Protein AF-A0A970HG46-F1 (afdb_monomer_lite)

Foldseek 3Di:
DCDPVNVVVVVVVVVVVVVVVVVVVDDPDPPDPPDDDDPDFDWDWDQDPVVRDTDIDTPVVVLVVVLVVPDDPPDDPVVSVVSD

Sequence (84 aa):
MVGRFDRKYLLAALLLVAGGLFALVGWPGPEGNVARKLEKEPEISVFIKETGERRTMPIEEYIQGVVAGEMYPDWPLEAYAAQA

Structure (mmCIF, N/CA/C/O backbone):
data_AF-A0A970HG46-F1
#
_entry.id   AF-A0A970HG46-F1
#
loop_
_atom_site.group_PDB
_atom_site.id
_atom_site.type_symbol
_atom_site.label_atom_id
_atom_site.label_alt_id
_atom_site.label_comp_id
_atom_site.label_asym_id
_atom_site.label_entity_id
_atom_site.label_seq_id
_atom_site.pdbx_PDB_ins_code
_atom_site.Cartn_x
_atom_site.Cartn_y
_atom_site.Cartn_z
_atom_site.occupancy
_atom_site.B_iso_or_equiv
_atom_site.auth_seq_id
_atom_site.auth_comp_id
_atom_site.auth_asym_id
_atom_site.auth_atom_id
_atom_site.pdbx_PDB_model_num
ATOM 1 N N . MET A 1 1 ? 36.736 17.897 -51.515 1.00 52.62 1 MET A N 1
ATOM 2 C CA . MET A 1 1 ? 36.923 19.247 -50.938 1.00 52.62 1 MET A CA 1
ATOM 3 C C . MET A 1 1 ? 35.580 19.721 -50.411 1.00 52.62 1 MET A C 1
ATOM 5 O O . MET A 1 1 ? 34.793 20.245 -51.180 1.00 52.62 1 MET A O 1
ATOM 9 N N . VAL A 1 2 ? 35.278 19.475 -49.135 1.00 57.53 2 VAL A N 1
ATOM 10 C CA . VAL A 1 2 ? 34.124 20.112 -48.479 1.00 57.53 2 VAL A CA 1
ATOM 11 C C . VAL A 1 2 ? 34.565 21.536 -48.160 1.00 57.53 2 VAL A C 1
ATOM 13 O O . VAL A 1 2 ? 35.561 21.721 -47.452 1.00 57.53 2 VAL A O 1
ATOM 16 N N . GLY A 1 3 ? 33.910 22.537 -48.747 1.00 69.94 3 GLY A N 1
ATOM 17 C CA . GLY A 1 3 ? 34.274 23.931 -48.544 1.00 69.94 3 GLY A CA 1
ATOM 18 C C . GLY A 1 3 ? 34.180 24.294 -47.065 1.00 69.94 3 GLY A C 1
ATOM 19 O O . GLY A 1 3 ? 33.378 23.740 -46.314 1.00 69.94 3 GLY A O 1
ATOM 20 N N . ARG A 1 4 ? 34.976 25.268 -46.610 1.00 67.62 4 ARG A N 1
ATOM 21 C CA . ARG A 1 4 ? 34.874 25.793 -45.233 1.00 67.62 4 ARG A CA 1
ATOM 22 C C . ARG A 1 4 ? 33.438 26.231 -44.891 1.00 67.62 4 ARG A C 1
ATOM 24 O O . ARG A 1 4 ? 33.045 26.175 -43.730 1.00 67.62 4 ARG A O 1
ATOM 31 N N . PHE A 1 5 ? 32.676 26.628 -45.914 1.00 62.94 5 PHE A N 1
ATOM 32 C CA . PHE A 1 5 ? 31.263 26.976 -45.836 1.00 62.94 5 PHE A CA 1
ATOM 33 C C . PHE A 1 5 ? 30.348 25.746 -45.678 1.00 62.94 5 PHE A C 1
ATOM 35 O O . PHE A 1 5 ? 29.436 25.797 -44.870 1.00 62.94 5 PHE A O 1
ATOM 42 N N . ASP A 1 6 ? 30.633 24.621 -46.331 1.00 77.56 6 ASP A N 1
ATOM 43 C CA . ASP A 1 6 ? 29.869 23.370 -46.179 1.00 77.56 6 ASP A CA 1
ATOM 44 C C . ASP A 1 6 ? 30.149 22.691 -44.830 1.00 77.56 6 ASP A C 1
ATOM 46 O O . ASP A 1 6 ? 29.252 22.160 -44.176 1.00 77.56 6 ASP A O 1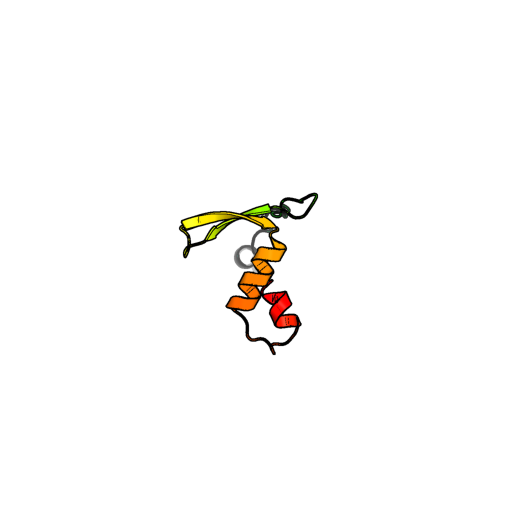
ATOM 50 N N . ARG A 1 7 ? 31.395 22.790 -44.344 1.00 83.44 7 ARG A N 1
ATOM 51 C CA . ARG A 1 7 ? 31.815 22.221 -43.055 1.00 83.44 7 ARG A CA 1
ATOM 52 C C . ARG A 1 7 ? 31.064 22.827 -41.869 1.00 83.44 7 ARG A C 1
ATOM 54 O O . ARG A 1 7 ? 30.739 22.102 -40.936 1.00 83.44 7 ARG A O 1
ATOM 61 N N . LYS A 1 8 ? 30.766 24.131 -41.889 1.00 83.81 8 LYS A N 1
ATOM 62 C CA . LYS A 1 8 ? 30.011 24.788 -40.802 1.00 83.81 8 LYS A CA 1
ATOM 63 C C . LYS A 1 8 ? 28.539 24.362 -40.767 1.00 83.81 8 LYS A C 1
ATOM 65 O O . LYS A 1 8 ? 27.994 24.243 -39.678 1.00 83.81 8 LYS A O 1
ATOM 70 N N . TYR A 1 9 ? 27.915 24.087 -41.915 1.00 88.50 9 TYR A N 1
ATOM 71 C CA . TYR A 1 9 ? 26.532 23.599 -41.953 1.00 88.50 9 TYR A CA 1
ATOM 72 C C . TYR A 1 9 ? 26.443 22.129 -41.553 1.00 88.50 9 TYR A C 1
ATOM 74 O O . TYR A 1 9 ? 25.536 21.766 -40.813 1.00 88.50 9 TYR A O 1
ATOM 82 N N . LEU A 1 10 ? 27.420 21.308 -41.951 1.00 88.06 10 LEU A N 1
ATOM 83 C CA . LEU A 1 10 ? 27.539 19.931 -41.465 1.00 88.06 10 LEU A CA 1
ATOM 84 C C . LEU A 1 10 ? 27.727 19.884 -39.943 1.00 88.06 10 LEU A C 1
ATOM 86 O O . LEU A 1 10 ? 27.070 19.097 -39.271 1.00 88.06 10 LEU A O 1
ATOM 90 N N . LEU A 1 11 ? 28.570 20.763 -39.389 1.00 91.00 11 LEU A N 1
ATOM 91 C CA . LEU A 1 11 ? 28.742 20.891 -37.939 1.00 91.00 11 LEU A CA 1
ATOM 92 C C . LEU A 1 11 ? 27.463 21.382 -37.246 1.00 91.00 11 LEU A C 1
ATOM 94 O O . LEU A 1 11 ? 27.097 20.845 -36.205 1.00 91.00 11 LEU A O 1
ATOM 98 N N . ALA A 1 12 ? 26.758 22.358 -37.822 1.00 92.00 12 ALA A N 1
ATOM 99 C CA . ALA A 1 12 ? 25.498 22.853 -37.268 1.00 92.00 12 ALA A CA 1
ATOM 100 C C . ALA A 1 12 ? 24.400 21.775 -37.272 1.00 92.00 12 ALA A C 1
ATOM 102 O O . ALA A 1 12 ? 23.695 21.617 -36.278 1.00 92.00 12 ALA A O 1
ATOM 103 N N . ALA A 1 13 ? 24.290 20.995 -38.350 1.00 92.12 13 ALA A N 1
ATOM 104 C CA . ALA A 1 13 ? 23.362 19.872 -38.433 1.00 92.12 13 ALA A CA 1
ATOM 105 C C . ALA A 1 13 ? 23.695 18.786 -37.397 1.00 92.12 13 ALA A C 1
ATOM 107 O O . ALA A 1 13 ? 22.799 18.304 -36.710 1.00 92.12 13 ALA A O 1
ATOM 108 N N . LEU A 1 14 ? 24.979 18.460 -37.217 1.00 93.69 14 LEU A N 1
ATOM 109 C CA . LEU A 1 14 ? 25.436 17.530 -36.179 1.00 93.69 14 LEU A CA 1
ATOM 110 C C . LEU A 1 14 ? 25.084 18.010 -34.766 1.00 93.69 14 LEU A C 1
ATOM 112 O O . LEU A 1 14 ? 24.609 17.216 -33.960 1.00 93.69 14 LEU A O 1
ATOM 116 N N . LEU A 1 15 ? 25.269 19.299 -34.472 1.00 92.62 15 LEU A N 1
ATOM 117 C CA . LEU A 1 15 ? 24.926 19.877 -33.170 1.00 92.62 15 LEU A CA 1
ATOM 118 C C . LEU A 1 15 ? 23.415 19.881 -32.913 1.00 92.62 15 LEU A C 1
ATOM 120 O O . LEU A 1 15 ? 22.994 19.591 -31.797 1.00 92.62 15 LEU A O 1
ATOM 124 N N . LEU A 1 16 ? 22.598 20.157 -33.934 1.00 92.25 16 LEU A N 1
ATOM 125 C CA . LEU A 1 16 ? 21.137 20.096 -33.824 1.00 92.25 16 LEU A CA 1
ATOM 126 C C . LEU A 1 16 ? 20.642 18.669 -33.572 1.00 92.25 16 LEU A C 1
ATOM 128 O O . LEU A 1 16 ? 19.789 18.463 -32.713 1.00 92.25 16 LEU A O 1
ATOM 132 N N . VAL A 1 17 ? 21.204 17.681 -34.272 1.00 92.00 17 VAL A N 1
ATOM 133 C CA . VAL A 1 17 ? 20.865 16.266 -34.066 1.00 92.00 17 VAL A CA 1
ATOM 134 C C . VAL A 1 17 ? 21.311 15.796 -32.683 1.00 92.00 17 VAL A C 1
ATOM 136 O O . VAL A 1 17 ? 20.530 15.168 -31.975 1.00 92.00 17 VAL A O 1
ATOM 139 N N . ALA A 1 18 ? 22.529 16.138 -32.258 1.00 88.88 18 ALA A N 1
ATOM 140 C CA . ALA A 1 18 ? 23.033 15.784 -30.933 1.00 88.88 18 ALA A CA 1
ATOM 141 C C . ALA A 1 18 ? 22.211 16.436 -29.808 1.00 88.88 18 ALA A C 1
ATOM 143 O O . ALA A 1 18 ? 21.861 15.764 -28.841 1.00 88.88 18 ALA A O 1
ATOM 144 N N . GLY A 1 19 ? 21.848 17.714 -29.952 1.00 88.25 19 GLY A N 1
ATOM 145 C CA . GLY A 1 19 ? 20.979 18.413 -29.003 1.00 88.25 19 GLY A CA 1
ATOM 146 C C . GLY A 1 19 ? 19.568 17.822 -28.946 1.00 88.25 19 GLY A C 1
ATOM 147 O O . GLY A 1 19 ? 19.024 17.643 -27.859 1.00 88.25 19 GLY A O 1
ATOM 148 N N . GLY A 1 20 ? 18.999 17.451 -30.098 1.00 87.50 20 GLY A N 1
ATOM 149 C CA . GLY A 1 20 ? 17.704 16.771 -30.175 1.00 87.50 20 GLY A CA 1
ATOM 150 C C . GLY A 1 20 ? 17.721 15.387 -29.522 1.00 87.50 20 GLY A C 1
ATOM 151 O O . GLY A 1 20 ? 16.823 15.066 -28.750 1.00 87.50 20 GLY A O 1
ATOM 152 N N . LEU A 1 21 ? 18.767 14.590 -29.761 1.00 84.56 21 LEU A N 1
ATOM 153 C CA . LEU A 1 21 ? 18.949 13.292 -29.103 1.00 84.56 21 LEU A CA 1
ATOM 154 C C . LEU A 1 21 ? 19.116 13.443 -27.588 1.00 84.56 21 LEU A C 1
ATOM 156 O O . LEU A 1 21 ? 18.512 12.690 -26.832 1.00 84.56 21 LEU A O 1
ATOM 160 N N . PHE A 1 22 ? 19.875 14.440 -27.136 1.00 81.38 22 PHE A N 1
ATOM 161 C CA . PHE A 1 22 ? 20.054 14.716 -25.713 1.00 81.38 22 PHE A CA 1
ATOM 162 C C . PHE A 1 22 ? 18.736 15.116 -25.026 1.00 81.38 22 PHE A C 1
ATOM 164 O O . PHE A 1 22 ? 18.475 14.693 -23.904 1.00 81.38 22 PHE A O 1
ATOM 171 N N . ALA A 1 23 ? 17.863 15.859 -25.716 1.00 79.75 23 ALA A N 1
ATOM 172 C CA . ALA A 1 23 ? 16.528 16.184 -25.212 1.00 79.75 23 ALA A CA 1
ATOM 173 C C . ALA A 1 23 ? 15.604 14.952 -25.107 1.00 79.75 23 ALA A C 1
ATOM 175 O O . ALA A 1 23 ? 14.760 14.903 -2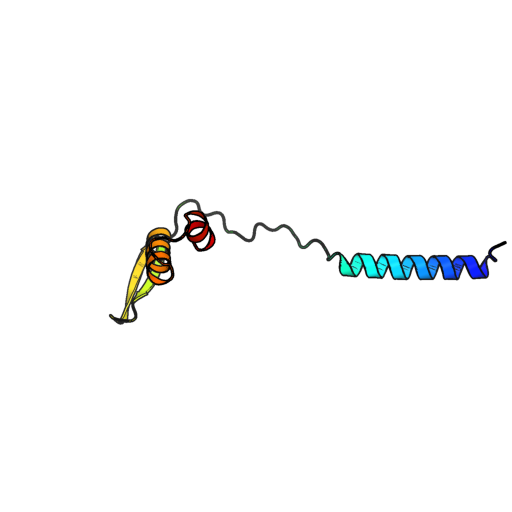4.215 1.00 79.75 23 ALA A O 1
ATOM 176 N N . LEU A 1 24 ? 15.770 13.952 -25.983 1.00 80.12 24 LEU A N 1
ATOM 177 C CA . LEU A 1 24 ? 14.973 12.717 -25.974 1.00 80.12 24 LEU A CA 1
ATOM 178 C C . LEU A 1 24 ? 15.416 11.703 -24.909 1.00 80.12 24 LEU A C 1
ATOM 180 O O . LEU A 1 24 ? 14.591 10.918 -24.454 1.00 80.12 24 LEU A O 1
ATOM 184 N N . VAL A 1 25 ? 16.688 11.711 -24.497 1.00 82.19 25 VAL A N 1
ATOM 185 C CA . VAL A 1 25 ? 17.224 10.776 -23.482 1.00 82.19 25 VAL A CA 1
ATOM 186 C C . VAL A 1 25 ? 16.781 11.141 -22.055 1.00 82.19 25 VAL A C 1
ATOM 188 O O . VAL A 1 25 ? 16.886 10.319 -21.149 1.00 82.19 25 VAL A O 1
ATOM 191 N N . GLY A 1 26 ? 16.186 12.320 -21.863 1.00 70.62 26 GLY A N 1
ATOM 192 C CA . GLY A 1 26 ? 15.732 12.787 -20.557 1.00 70.62 26 GLY A CA 1
ATOM 193 C C . GLY A 1 26 ? 16.898 13.261 -19.690 1.00 70.62 26 GLY A C 1
ATOM 194 O O . GLY A 1 26 ? 17.982 12.680 -19.667 1.00 70.62 26 GLY A O 1
ATOM 195 N N . TRP A 1 27 ? 16.688 14.365 -18.977 1.00 78.38 27 TRP A N 1
ATOM 196 C CA . TRP A 1 27 ? 17.654 14.829 -17.988 1.00 78.38 27 TRP A CA 1
ATOM 197 C C . TRP A 1 27 ? 17.593 13.889 -16.776 1.00 78.38 27 TRP A C 1
ATOM 199 O O . TRP A 1 27 ? 16.485 13.658 -16.282 1.00 78.38 27 TRP A O 1
ATOM 209 N N . PRO A 1 28 ? 18.720 13.348 -16.275 1.00 70.31 28 PRO A N 1
ATOM 210 C CA . PRO A 1 28 ? 18.702 12.560 -15.051 1.00 70.31 28 PRO A CA 1
ATOM 211 C C . PRO A 1 28 ? 18.204 13.460 -13.918 1.00 70.31 28 PRO A C 1
ATOM 213 O O . PRO A 1 28 ? 18.853 14.438 -13.537 1.00 70.31 28 PRO A O 1
ATOM 216 N N . GLY A 1 29 ? 16.991 13.179 -13.439 1.00 71.25 29 GLY A N 1
ATOM 217 C CA . GLY A 1 29 ? 16.446 13.832 -12.258 1.00 71.25 29 GLY A CA 1
ATOM 218 C C . GLY A 1 29 ? 17.338 13.528 -11.053 1.00 71.25 29 GLY A C 1
ATOM 219 O O . GLY A 1 29 ? 18.014 12.498 -11.050 1.00 71.25 29 GLY A O 1
ATOM 220 N N . PRO A 1 30 ? 17.377 14.402 -10.032 1.00 71.06 30 PRO A N 1
ATOM 221 C CA . PRO A 1 30 ? 18.094 14.081 -8.811 1.00 71.06 30 PRO A CA 1
ATOM 222 C C . PRO A 1 30 ? 17.585 12.736 -8.285 1.00 71.06 30 PRO A C 1
ATOM 224 O O . PRO A 1 30 ? 16.389 12.594 -8.027 1.00 71.06 30 PRO A O 1
ATOM 227 N N . GLU A 1 31 ? 18.488 11.765 -8.135 1.00 65.94 31 GLU A N 1
ATOM 228 C CA . GLU A 1 31 ? 18.235 10.473 -7.487 1.00 65.94 31 GLU A CA 1
ATOM 229 C C . GLU A 1 31 ? 18.057 10.696 -5.975 1.00 65.94 31 GLU A C 1
ATOM 231 O O . GLU A 1 31 ? 18.849 10.275 -5.134 1.00 65.94 31 GLU A O 1
ATOM 236 N N . GLY A 1 32 ? 17.036 11.465 -5.611 1.00 64.00 32 GLY A N 1
ATOM 237 C CA . GLY A 1 32 ? 16.574 11.573 -4.244 1.00 64.00 32 GLY A CA 1
ATOM 238 C C . GLY A 1 32 ? 15.831 10.294 -3.905 1.00 64.00 32 GLY A C 1
ATOM 239 O O . GLY A 1 32 ? 14.929 9.884 -4.634 1.00 64.00 32 GLY A O 1
ATOM 240 N N . ASN A 1 33 ? 16.191 9.668 -2.790 1.00 63.84 33 ASN A N 1
ATOM 241 C CA . ASN A 1 33 ? 15.410 8.573 -2.240 1.00 63.84 33 ASN A CA 1
ATOM 242 C C . ASN A 1 33 ? 14.049 9.150 -1.807 1.00 63.84 33 ASN A C 1
ATOM 244 O O . ASN A 1 33 ? 13.925 9.739 -0.735 1.00 63.84 33 ASN A O 1
ATOM 248 N N . VAL A 1 34 ? 13.054 9.080 -2.697 1.00 66.12 34 VAL A N 1
ATOM 249 C CA . VAL A 1 34 ? 11.690 9.593 -2.464 1.00 66.12 34 VAL A CA 1
ATOM 250 C C . VAL A 1 34 ? 10.985 8.830 -1.343 1.00 66.12 34 VAL A C 1
ATOM 252 O O . VAL A 1 34 ? 10.029 9.331 -0.753 1.00 66.12 34 VAL A O 1
ATOM 255 N N . ALA A 1 35 ? 11.477 7.633 -1.020 1.00 71.81 35 ALA A N 1
ATOM 256 C CA . ALA A 1 35 ? 10.997 6.842 0.091 1.00 71.81 35 ALA A CA 1
ATOM 257 C C . ALA A 1 35 ? 11.599 7.350 1.405 1.00 71.81 35 ALA A C 1
ATOM 259 O O . ALA A 1 35 ? 12.811 7.314 1.638 1.00 71.81 35 ALA A O 1
ATOM 260 N N . ARG A 1 36 ? 10.724 7.783 2.315 1.00 76.56 36 ARG A N 1
ATOM 261 C CA . ARG A 1 36 ? 11.104 8.005 3.707 1.00 76.56 36 ARG A CA 1
ATOM 262 C C . ARG A 1 36 ? 11.528 6.665 4.302 1.00 76.56 36 ARG A C 1
ATOM 264 O O . ARG A 1 36 ? 10.730 5.736 4.351 1.00 76.56 36 ARG A O 1
ATOM 271 N N . LYS A 1 37 ? 12.761 6.578 4.803 1.00 82.19 37 LYS A N 1
ATOM 272 C CA . LYS A 1 37 ? 13.195 5.413 5.576 1.00 82.19 37 LYS A CA 1
ATOM 273 C C . LYS A 1 37 ? 12.408 5.374 6.888 1.00 82.19 37 LYS A C 1
ATOM 275 O O . LYS A 1 37 ? 12.503 6.303 7.690 1.00 82.19 37 LYS A O 1
ATOM 280 N N . LEU A 1 38 ? 11.610 4.329 7.074 1.00 86.81 38 LEU A N 1
ATOM 281 C CA . LEU A 1 38 ? 10.876 4.073 8.309 1.00 86.81 38 LEU A CA 1
ATOM 282 C C . LEU A 1 38 ? 11.704 3.128 9.187 1.00 86.81 38 LEU A C 1
ATOM 284 O O . LEU A 1 38 ? 12.321 2.193 8.684 1.00 86.81 38 LEU A O 1
ATOM 288 N N . GLU A 1 39 ? 11.761 3.397 10.491 1.00 89.50 39 GLU A N 1
ATOM 289 C CA . GLU A 1 39 ? 12.497 2.550 11.448 1.00 89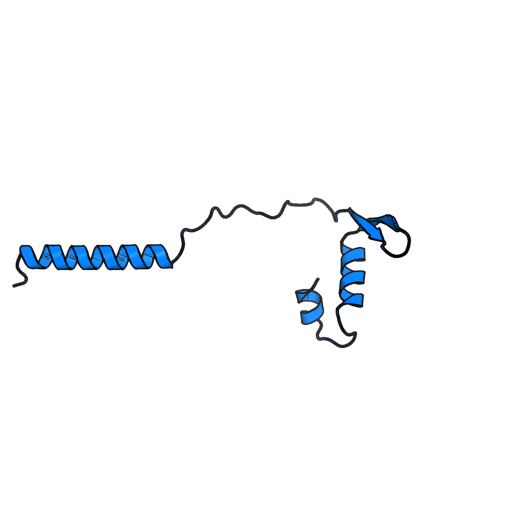.50 39 GLU A CA 1
ATOM 290 C C . GLU A 1 39 ? 11.760 1.243 11.755 1.00 89.50 39 GLU A C 1
ATOM 292 O O . GLU A 1 39 ? 12.376 0.237 12.096 1.00 89.50 39 GLU A O 1
ATOM 297 N N . LYS A 1 40 ? 10.434 1.277 11.638 1.00 93.56 40 LYS A N 1
ATOM 298 C CA . LYS A 1 40 ? 9.521 0.163 11.860 1.00 93.56 40 LYS A CA 1
ATOM 299 C C . LYS A 1 40 ? 8.307 0.315 10.955 1.00 93.56 40 LYS A C 1
ATOM 301 O O . LYS A 1 40 ? 8.089 1.389 10.387 1.00 93.56 40 LYS A O 1
ATOM 306 N N . GLU A 1 41 ? 7.520 -0.747 10.876 1.00 94.50 41 GLU A N 1
ATOM 307 C CA . GLU A 1 41 ? 6.217 -0.724 10.224 1.00 94.50 41 GLU A CA 1
ATOM 308 C C . GLU A 1 41 ? 5.354 0.440 10.769 1.00 94.50 41 GLU A C 1
ATOM 310 O O . GLU A 1 41 ? 5.252 0.609 11.993 1.00 94.50 41 GLU A O 1
ATOM 315 N N . PRO A 1 42 ? 4.790 1.293 9.893 1.00 95.44 42 PRO A N 1
ATOM 316 C CA . PRO A 1 42 ? 3.916 2.377 10.309 1.00 95.44 42 PRO A CA 1
ATOM 317 C C . PRO A 1 42 ? 2.508 1.867 10.628 1.00 95.44 42 PRO A C 1
ATOM 319 O O . PRO A 1 42 ? 2.009 0.924 10.019 1.00 95.44 42 PRO A O 1
ATOM 322 N N . GLU A 1 43 ? 1.830 2.579 11.522 1.00 97.69 43 GLU A N 1
ATOM 323 C CA . GLU A 1 43 ? 0.383 2.459 11.676 1.00 97.69 43 GLU A CA 1
ATOM 324 C C . GLU A 1 43 ? -0.323 3.503 10.807 1.00 97.69 43 GLU A C 1
ATOM 326 O O . GLU A 1 43 ? 0.146 4.639 10.661 1.00 97.69 43 GLU A O 1
ATOM 331 N N . ILE A 1 44 ? -1.476 3.134 10.257 1.00 97.44 44 ILE A N 1
ATOM 332 C CA . ILE A 1 44 ? -2.331 4.009 9.455 1.00 97.44 44 ILE A CA 1
ATOM 333 C C . ILE A 1 44 ? -3.733 4.109 10.051 1.00 97.44 44 ILE A C 1
ATOM 335 O O . ILE A 1 44 ? -4.207 3.193 10.715 1.00 97.44 44 ILE A O 1
ATOM 339 N N . SER A 1 45 ? -4.413 5.231 9.800 1.00 98.12 45 SER A N 1
ATOM 340 C CA . SER A 1 45 ? -5.815 5.425 10.184 1.00 98.12 45 SER A CA 1
ATOM 341 C C . SER A 1 45 ? -6.731 5.128 8.998 1.00 98.12 45 SER A C 1
ATOM 343 O O . SER A 1 45 ? -6.781 5.896 8.035 1.00 98.12 45 SER A O 1
ATOM 345 N N . VAL A 1 46 ? -7.474 4.030 9.079 1.00 97.94 46 VAL A N 1
ATOM 346 C CA . VAL A 1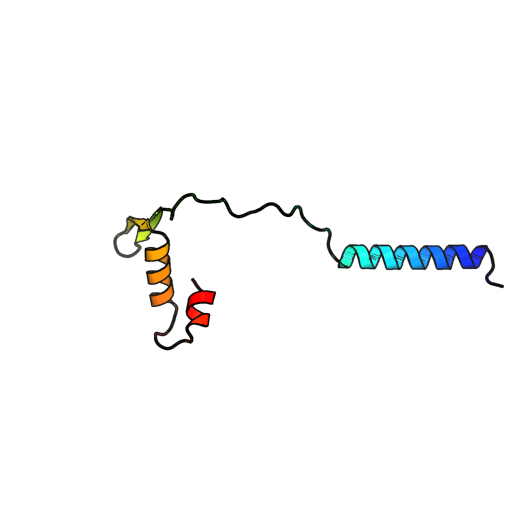 46 ? -8.412 3.556 8.058 1.00 97.94 46 VAL A CA 1
ATOM 347 C C . VAL A 1 46 ? -9.831 3.936 8.458 1.00 97.94 46 VAL A C 1
ATOM 349 O O . VAL A 1 46 ? -10.259 3.686 9.583 1.00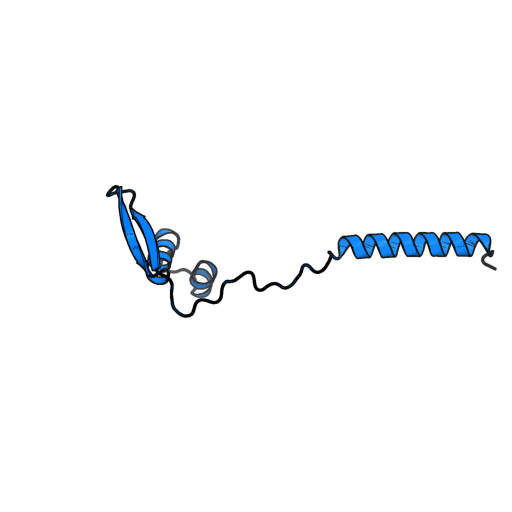 97.94 46 VAL A O 1
ATOM 352 N N . PHE A 1 47 ? -10.577 4.548 7.543 1.00 98.06 47 PHE A N 1
ATOM 353 C CA . PHE A 1 47 ? -11.996 4.829 7.743 1.00 98.06 47 PHE A CA 1
ATOM 354 C C . PHE A 1 47 ? -12.834 3.631 7.285 1.00 98.06 47 PHE A C 1
ATOM 356 O O . PHE A 1 47 ? -12.820 3.287 6.105 1.00 98.06 47 PHE A O 1
ATOM 363 N N . ILE A 1 48 ? -13.568 3.016 8.209 1.00 97.62 48 ILE A N 1
ATOM 364 C CA . ILE A 1 48 ? -14.449 1.880 7.941 1.00 97.62 48 ILE A CA 1
ATOM 365 C C . ILE A 1 48 ? -15.815 2.424 7.535 1.00 97.62 48 ILE A C 1
ATOM 367 O O . ILE A 1 48 ? -16.552 2.967 8.360 1.00 97.62 48 ILE A O 1
ATOM 371 N N . LYS A 1 49 ? -16.148 2.306 6.248 1.00 97.00 49 LYS A N 1
ATOM 372 C CA . LYS A 1 49 ? -17.358 2.896 5.658 1.00 97.00 49 LYS A CA 1
ATOM 373 C C . LYS A 1 49 ? -18.637 2.384 6.321 1.00 97.00 49 LYS A C 1
ATOM 375 O O . LYS A 1 49 ? -19.578 3.153 6.494 1.00 97.00 49 LYS A O 1
ATOM 380 N N . GLU A 1 50 ? -18.670 1.106 6.676 1.00 96.94 50 GLU A N 1
ATOM 381 C CA . GLU A 1 50 ? -19.843 0.407 7.204 1.00 96.94 50 GLU A CA 1
ATOM 382 C C . GLU A 1 50 ? -20.234 0.920 8.592 1.00 96.94 50 GLU A C 1
ATOM 384 O O . GLU A 1 50 ? -21.420 1.033 8.891 1.00 96.94 50 GLU A O 1
ATOM 389 N N . THR A 1 51 ? -19.247 1.244 9.433 1.00 97.38 51 THR A N 1
ATOM 390 C CA . THR A 1 51 ? -19.472 1.720 10.807 1.00 97.38 51 THR A CA 1
ATOM 391 C C . THR A 1 51 ? -19.310 3.232 10.953 1.00 97.38 51 THR A C 1
ATOM 393 O O . THR A 1 51 ? -19.777 3.806 11.932 1.00 97.38 51 THR A O 1
ATOM 396 N N . GLY A 1 52 ? -18.657 3.896 9.995 1.00 97.81 52 GLY A N 1
ATOM 397 C CA . GLY A 1 52 ? -18.295 5.313 10.077 1.00 97.81 52 GLY A CA 1
ATOM 398 C C . GLY A 1 52 ? -17.135 5.602 11.037 1.00 97.81 52 GLY A C 1
ATOM 399 O O . GLY A 1 52 ? -16.856 6.764 11.336 1.00 97.81 52 GLY A O 1
ATOM 400 N N . GLU A 1 53 ? -16.456 4.571 11.536 1.00 98.06 53 GLU A N 1
ATOM 401 C CA . GLU A 1 53 ? -15.363 4.706 12.498 1.00 98.06 53 GLU A CA 1
ATOM 402 C C . GLU A 1 53 ? -14.002 4.804 11.804 1.00 98.06 53 GLU A C 1
ATOM 404 O O . GLU A 1 53 ? -13.791 4.272 10.714 1.00 98.06 53 GLU A O 1
ATOM 409 N N . ARG A 1 54 ? -13.034 5.437 12.474 1.00 98.12 54 ARG A N 1
ATOM 410 C CA . ARG A 1 54 ? -11.621 5.356 12.090 1.00 98.12 54 ARG A CA 1
ATOM 411 C C . ARG A 1 54 ? -10.908 4.360 12.987 1.00 98.12 54 ARG A C 1
ATOM 413 O O . ARG A 1 54 ? -10.971 4.485 14.207 1.00 98.12 54 ARG A O 1
ATOM 420 N N . ARG A 1 55 ? -10.203 3.409 12.386 1.00 97.69 55 ARG A N 1
ATOM 421 C CA . ARG A 1 55 ? -9.375 2.426 13.084 1.00 97.69 55 ARG A CA 1
ATOM 422 C C . ARG A 1 55 ? -7.915 2.661 12.759 1.00 97.69 55 ARG A C 1
ATOM 424 O O . ARG A 1 55 ? -7.575 2.876 11.601 1.00 97.69 55 ARG A O 1
ATOM 431 N N . THR A 1 56 ? -7.076 2.631 13.781 1.00 98.31 56 THR A N 1
ATOM 432 C CA . THR A 1 56 ? -5.625 2.619 13.604 1.00 98.31 56 THR A CA 1
ATOM 433 C C . THR A 1 56 ? -5.166 1.168 13.545 1.00 98.31 56 THR A C 1
ATOM 435 O O . THR A 1 56 ? -5.559 0.389 14.412 1.00 98.31 56 THR A O 1
ATOM 438 N N . MET A 1 57 ? -4.394 0.805 12.523 1.00 97.50 57 MET A N 1
ATOM 439 C CA . MET A 1 57 ? -3.883 -0.557 12.324 1.00 97.50 57 MET A CA 1
ATOM 440 C C . MET A 1 57 ? -2.509 -0.547 11.634 1.00 97.50 57 MET A C 1
ATOM 442 O O . MET A 1 57 ? -2.177 0.454 10.985 1.00 97.50 57 MET A O 1
ATOM 446 N N . PRO A 1 58 ? -1.719 -1.630 11.750 1.00 98.06 58 PRO A N 1
ATOM 447 C CA . PRO A 1 58 ? -0.493 -1.811 10.975 1.00 98.06 58 PRO A CA 1
ATOM 448 C C . PRO A 1 58 ? -0.774 -1.783 9.464 1.00 98.06 58 PRO A C 1
ATOM 450 O O . PRO A 1 58 ? -1.830 -2.239 9.012 1.00 98.06 58 PRO A O 1
ATOM 453 N N . ILE A 1 59 ? 0.147 -1.227 8.672 1.00 97.06 59 ILE A N 1
ATOM 454 C CA . ILE A 1 59 ? -0.030 -1.135 7.214 1.00 97.06 59 ILE A CA 1
ATOM 455 C C . ILE A 1 59 ? -0.103 -2.517 6.552 1.00 97.06 59 ILE A C 1
ATOM 457 O O . ILE A 1 59 ? -0.888 -2.687 5.622 1.00 97.06 59 ILE A O 1
ATOM 461 N N . GLU A 1 60 ? 0.637 -3.509 7.045 1.00 97.12 60 GLU A N 1
ATOM 462 C CA . GLU A 1 60 ? 0.661 -4.857 6.469 1.00 97.12 60 GLU A CA 1
ATOM 463 C C . GLU A 1 60 ? -0.681 -5.576 6.672 1.00 97.12 60 GLU A C 1
ATOM 465 O O . GLU A 1 60 ? -1.173 -6.245 5.764 1.00 97.12 60 GLU A O 1
ATOM 470 N N . GLU A 1 61 ? -1.338 -5.376 7.823 1.00 98.06 61 GLU A N 1
ATOM 471 C CA . GLU A 1 61 ? -2.691 -5.899 8.076 1.00 98.06 61 GLU A CA 1
ATOM 472 C C . GLU A 1 61 ? -3.705 -5.301 7.090 1.00 98.06 61 GLU A C 1
ATOM 474 O O . GLU A 1 61 ? -4.536 -6.011 6.516 1.00 98.06 61 GLU A O 1
ATOM 479 N N . TYR A 1 62 ? -3.608 -3.994 6.840 1.00 97.75 62 TYR A N 1
ATOM 480 C CA . TYR A 1 62 ? -4.451 -3.327 5.852 1.00 97.75 62 TYR A CA 1
ATOM 481 C C . TYR A 1 62 ? -4.199 -3.851 4.432 1.00 97.75 62 TYR A C 1
ATOM 483 O O . TYR A 1 62 ? -5.159 -4.175 3.729 1.00 97.75 62 TYR A O 1
ATOM 491 N N . ILE A 1 63 ? -2.933 -3.973 4.012 1.00 97.69 63 ILE A N 1
ATOM 492 C CA . ILE A 1 63 ? -2.565 -4.493 2.685 1.00 97.69 63 ILE A CA 1
ATOM 493 C C . ILE A 1 63 ? -3.086 -5.919 2.509 1.00 97.69 63 ILE A C 1
ATOM 495 O O . ILE A 1 63 ? -3.669 -6.224 1.469 1.00 97.69 63 ILE A O 1
ATOM 499 N N . GLN A 1 64 ? -2.972 -6.771 3.530 1.00 97.19 64 GLN A N 1
ATOM 500 C CA . GLN A 1 64 ? -3.518 -8.127 3.492 1.00 97.19 64 GLN A CA 1
ATOM 501 C C . GLN A 1 64 ? -5.031 -8.127 3.227 1.00 97.19 64 GLN A C 1
ATOM 503 O O . GLN A 1 64 ? -5.511 -8.901 2.397 1.00 97.19 64 GLN A O 1
ATOM 508 N N . GLY A 1 65 ? -5.782 -7.245 3.893 1.00 96.62 65 GLY A N 1
ATOM 509 C CA . GLY A 1 65 ? -7.218 -7.081 3.662 1.00 96.62 65 GLY A CA 1
ATOM 510 C C . GLY A 1 65 ? -7.549 -6.588 2.250 1.00 96.62 65 GLY A C 1
ATOM 511 O O . GLY A 1 65 ? -8.469 -7.112 1.622 1.00 96.62 65 GLY A O 1
ATOM 512 N N . VAL A 1 66 ? -6.784 -5.625 1.724 1.00 97.31 66 VAL A N 1
ATOM 513 C CA . VAL A 1 66 ? -6.941 -5.115 0.348 1.00 97.31 66 VAL A CA 1
ATOM 514 C C . VAL A 1 66 ? -6.667 -6.215 -0.674 1.00 97.31 66 VAL A C 1
ATOM 516 O O . VAL A 1 66 ? -7.472 -6.437 -1.574 1.00 97.31 66 VAL A O 1
ATOM 519 N N . VAL A 1 67 ? -5.568 -6.952 -0.515 1.00 97.56 67 VAL A N 1
ATOM 520 C CA . VAL A 1 67 ? -5.209 -8.075 -1.389 1.00 97.56 67 VAL A CA 1
ATOM 521 C C . VAL A 1 67 ? -6.295 -9.145 -1.380 1.00 97.56 67 VAL A C 1
ATOM 523 O O . VAL A 1 67 ? -6.715 -9.590 -2.445 1.00 97.56 67 VAL A O 1
ATOM 526 N N . ALA A 1 68 ? -6.817 -9.501 -0.206 1.00 96.69 68 ALA A N 1
ATOM 527 C CA . ALA A 1 68 ? -7.911 -10.463 -0.090 1.00 96.69 68 ALA A CA 1
ATOM 528 C C . ALA A 1 68 ? -9.231 -9.974 -0.721 1.00 96.69 68 ALA A C 1
ATOM 530 O O . ALA A 1 68 ? -10.045 -10.797 -1.132 1.00 96.69 68 ALA A O 1
ATOM 531 N N . GLY A 1 69 ? -9.459 -8.657 -0.784 1.00 96.69 69 GLY A N 1
ATOM 532 C CA . GLY A 1 69 ? -10.644 -8.061 -1.406 1.00 96.69 69 GLY A CA 1
ATOM 533 C C . GLY A 1 69 ? -10.555 -7.918 -2.929 1.00 96.69 69 GLY A C 1
ATOM 534 O O . GLY A 1 69 ? -11.576 -8.022 -3.605 1.00 96.69 69 GLY A O 1
ATOM 535 N N . GLU A 1 70 ? -9.354 -7.697 -3.465 1.00 97.75 70 GLU A N 1
ATOM 536 C CA . GLU A 1 70 ? -9.129 -7.399 -4.888 1.00 97.75 70 GLU A CA 1
ATOM 537 C C . GLU A 1 70 ? -8.658 -8.617 -5.707 1.00 97.75 70 GLU A C 1
ATOM 539 O O . GLU A 1 70 ? -8.837 -8.649 -6.926 1.00 97.75 70 GLU A O 1
ATOM 544 N N . MET A 1 71 ? -8.061 -9.636 -5.072 1.00 97.75 71 MET A N 1
ATOM 545 C CA . MET A 1 71 ? -7.431 -10.772 -5.762 1.00 97.75 71 MET A CA 1
ATOM 546 C C . MET A 1 71 ? -8.174 -12.094 -5.550 1.00 97.75 71 MET A C 1
ATOM 548 O O . MET A 1 71 ? -8.731 -12.362 -4.489 1.00 97.75 71 MET A O 1
ATOM 552 N N . TYR A 1 72 ? -8.132 -12.978 -6.553 1.00 97.25 72 TYR A N 1
ATOM 553 C CA . TYR A 1 72 ? -8.667 -14.338 -6.418 1.00 97.25 72 TYR A CA 1
ATOM 554 C C . TYR A 1 72 ? -7.715 -15.233 -5.604 1.00 97.25 72 TYR A C 1
ATOM 556 O O . TYR A 1 72 ? -6.505 -15.03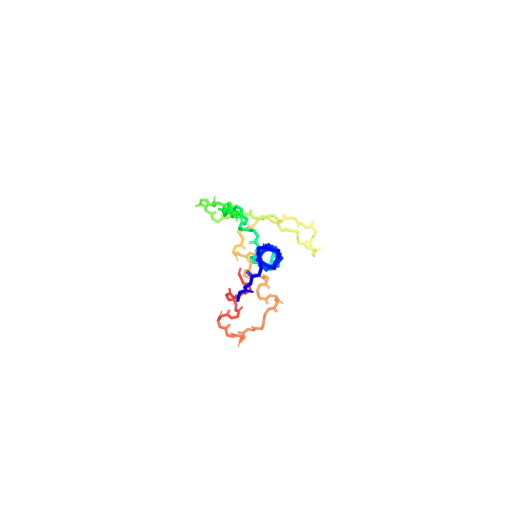3 -5.687 1.00 97.25 72 TYR A O 1
ATOM 564 N N . PRO A 1 73 ? -8.217 -16.246 -4.870 1.00 93.06 73 PRO A N 1
ATOM 565 C CA . PRO A 1 73 ? -7.426 -17.065 -3.936 1.00 93.06 73 PRO A CA 1
ATOM 566 C C . PRO A 1 73 ? -6.432 -18.061 -4.569 1.00 93.06 73 PRO A C 1
ATOM 568 O O . PRO A 1 73 ? -5.631 -18.632 -3.839 1.00 93.06 73 PRO A O 1
ATOM 571 N N . ASP A 1 74 ? -6.441 -18.237 -5.895 1.00 95.75 74 ASP A N 1
ATOM 572 C CA . ASP A 1 74 ? -5.569 -19.188 -6.612 1.00 95.75 74 ASP A CA 1
ATOM 573 C C . ASP A 1 74 ? -4.675 -18.510 -7.668 1.00 95.75 74 ASP A C 1
ATOM 575 O O . ASP A 1 74 ? -4.255 -19.122 -8.655 1.00 95.75 74 ASP A O 1
ATOM 579 N N . TRP A 1 75 ? -4.421 -17.211 -7.519 1.00 97.25 75 TRP A N 1
ATOM 580 C CA . TRP A 1 75 ? -3.475 -16.521 -8.391 1.00 97.25 75 TRP A CA 1
ATOM 581 C C . TRP A 1 75 ? -2.027 -16.929 -8.079 1.00 97.25 75 TRP A C 1
ATOM 583 O O . TRP A 1 75 ? -1.727 -17.391 -6.978 1.00 97.25 75 TRP A O 1
ATOM 593 N N . PRO A 1 76 ? -1.102 -16.772 -9.045 1.00 97.88 76 PRO A N 1
ATOM 594 C CA . PRO A 1 76 ? 0.316 -17.014 -8.802 1.00 97.88 76 PRO A CA 1
ATOM 595 C C . PRO A 1 76 ? 0.852 -16.150 -7.656 1.00 97.88 76 PRO A C 1
ATOM 597 O O . PRO A 1 76 ? 0.432 -15.004 -7.492 1.00 97.88 76 PRO A O 1
ATOM 600 N N . LEU A 1 77 ? 1.825 -16.670 -6.902 1.00 97.12 77 LEU A N 1
ATOM 601 C CA . LEU A 1 77 ? 2.406 -15.974 -5.749 1.00 97.12 77 LEU A CA 1
ATOM 602 C C . LEU A 1 77 ? 2.960 -14.591 -6.123 1.00 97.12 77 LEU A C 1
ATOM 604 O O . LEU A 1 77 ? 2.802 -13.615 -5.392 1.00 97.12 77 LEU A O 1
ATOM 608 N N . GLU A 1 78 ? 3.570 -14.504 -7.298 1.00 97.69 78 GLU A N 1
ATOM 609 C CA . GLU A 1 78 ? 4.153 -13.291 -7.855 1.00 97.69 78 GLU A CA 1
ATOM 610 C C . GLU A 1 78 ? 3.090 -12.234 -8.147 1.00 97.69 78 GLU A C 1
ATOM 612 O O . GLU A 1 78 ? 3.388 -11.045 -8.092 1.00 97.69 78 GLU A O 1
ATOM 617 N N . ALA A 1 79 ? 1.850 -12.645 -8.428 1.00 97.38 79 ALA A N 1
ATOM 618 C CA . ALA A 1 79 ? 0.757 -11.706 -8.608 1.00 97.38 79 ALA A CA 1
ATOM 619 C C . ALA A 1 79 ? 0.407 -11.033 -7.276 1.00 97.38 79 ALA A C 1
ATOM 621 O O . ALA A 1 79 ? 0.236 -9.816 -7.252 1.00 97.38 79 ALA A O 1
ATOM 622 N N . TYR A 1 80 ? 0.341 -11.789 -6.170 1.00 96.81 80 TYR A N 1
ATOM 623 C CA . TYR A 1 80 ? 0.091 -11.205 -4.845 1.00 96.81 80 TYR A CA 1
ATOM 624 C C . TYR A 1 80 ? 1.198 -10.226 -4.457 1.00 96.81 80 TYR A C 1
ATOM 626 O O . TYR A 1 80 ? 0.908 -9.121 -4.013 1.00 96.81 80 TYR A O 1
ATOM 634 N N . ALA A 1 81 ? 2.456 -10.600 -4.701 1.00 96.19 81 ALA A N 1
ATOM 635 C CA . ALA A 1 81 ? 3.612 -9.749 -4.426 1.00 96.19 81 ALA A CA 1
ATOM 636 C C . ALA A 1 81 ? 3.710 -8.520 -5.346 1.00 96.19 81 ALA A C 1
ATOM 638 O O . ALA A 1 81 ? 4.351 -7.544 -4.985 1.00 96.19 81 ALA A O 1
ATOM 639 N N . ALA A 1 82 ? 3.126 -8.569 -6.546 1.00 96.44 82 ALA A N 1
ATOM 640 C CA . ALA A 1 82 ? 3.087 -7.417 -7.441 1.00 96.44 82 ALA A CA 1
ATOM 641 C C . ALA A 1 82 ? 2.045 -6.374 -7.010 1.00 96.44 82 ALA A C 1
ATOM 643 O O . ALA A 1 82 ? 2.183 -5.204 -7.364 1.00 96.44 82 ALA A O 1
ATOM 644 N N . GLN A 1 83 ? 0.993 -6.799 -6.304 1.00 96.38 83 GLN A N 1
ATOM 645 C CA . GLN A 1 83 ? -0.047 -5.903 -5.808 1.00 96.38 83 GLN A CA 1
ATOM 646 C C . GLN A 1 83 ? 0.252 -5.357 -4.405 1.00 96.38 83 GLN A C 1
ATOM 648 O O . GLN A 1 83 ? -0.053 -4.191 -4.154 1.00 96.38 83 GLN A O 1
ATOM 653 N N . ALA A 1 84 ? 0.770 -6.206 -3.510 1.00 93.38 84 ALA A N 1
ATOM 654 C CA . ALA A 1 84 ? 1.159 -5.847 -2.144 1.00 93.38 84 ALA A CA 1
ATOM 655 C C . ALA A 1 84 ? 2.367 -4.897 -2.130 1.00 93.38 84 ALA A C 1
ATOM 657 O O . ALA A 1 84 ? 2.308 -3.901 -1.375 1.00 93.38 84 ALA A O 1
#

pLDDT: mean 88.62, std 11.73, range [52.62, 98.31]

Secondary structure (DSSP, 8-state):
---HHHHHHHHHHHHHHHHHHHHHS---------SPPPSSPPEEEEEETTTTEEEEEEHHHHHHHHHHHHS-TTS-HHHHHHH-

Radius of gyration: 27.4 Å; chains: 1; bounding box: 57×46×64 Å